Protein AF-A0A1K1RVR7-F1 (afdb_monomer_lite)

Sequence (94 aa):
MLAILAMIYLGNVMFTSFNQTSQTSIQDIDRSKFAGSTSCGDCHKDIYESHTKTAHYLDLRPAAKEFIKGNFSPGKNKFVYNQWMEVRLEKKKK

InterPro domains:
  IPR036280 Multiheme cytochrome superfamily [SSF48695] (33-60)

Radius of gyration: 26.71 Å; chains: 1; bounding box: 52×28×74 Å

Secondary structure (DSSP, 8-state):
-HHHHHHHHHHHHHHHHHT-----------GGG---GGGGTTT-HHHHHHHTTSHHHHTTSPP-TTTS-S--STTSSEEEEETTEEEE--PPP-

Foldseek 3Di:
DVVVVVVVVVVVVVVVVVPPPPPPPVPPPPCVPCPDLVVCCVPVVVCSVVVCPDPVNVVPDPDDPVPDPWDQPPPGAKDAPDPVDIDGDHDDDD

Organism: NCBI:txid1004

pLDDT: mean 84.34, std 12.01, range [51.16, 98.19]

Structure (mmCIF, N/CA/C/O backbone):
data_AF-A0A1K1RVR7-F1
#
_entry.id   AF-A0A1K1RVR7-F1
#
loop_
_atom_site.group_PDB
_atom_site.id
_atom_site.type_symbol
_atom_site.label_atom_id
_atom_site.label_alt_id
_atom_site.label_comp_id
_atom_site.label_asym_id
_atom_site.label_entity_id
_atom_site.label_seq_id
_atom_site.pdbx_PDB_ins_code
_atom_site.Cartn_x
_atom_site.Cartn_y
_atom_site.Cartn_z
_atom_site.occupancy
_atom_site.B_iso_or_equiv
_atom_site.auth_seq_id
_atom_site.auth_comp_id
_atom_site.auth_asym_id
_atom_site.auth_atom_id
_atom_site.pdbx_PDB_model_num
ATOM 1 N N . MET A 1 1 ? 27.254 14.171 56.293 1.00 66.94 1 MET A N 1
ATOM 2 C CA . MET A 1 1 ? 26.449 14.829 55.236 1.00 66.94 1 MET A CA 1
ATOM 3 C C . MET A 1 1 ? 27.264 15.064 53.964 1.00 66.94 1 MET A C 1
ATOM 5 O O . MET A 1 1 ? 26.911 14.495 52.944 1.00 66.94 1 MET A O 1
ATOM 9 N N . LEU A 1 2 ? 28.395 15.780 54.022 1.00 78.62 2 LEU A N 1
ATOM 10 C CA . LEU A 1 2 ? 29.248 16.049 52.847 1.00 78.62 2 LEU A CA 1
ATOM 11 C C . LEU A 1 2 ? 29.800 14.782 52.158 1.00 78.62 2 LEU A C 1
ATOM 13 O O . LEU A 1 2 ? 29.760 14.687 50.938 1.00 78.62 2 LEU A O 1
ATOM 17 N N . ALA A 1 3 ? 30.227 13.773 52.925 1.00 81.12 3 ALA A N 1
ATOM 18 C CA . ALA A 1 3 ? 30.731 12.511 52.367 1.00 81.12 3 ALA A CA 1
ATOM 19 C C . ALA A 1 3 ? 29.656 11.695 51.618 1.00 81.12 3 ALA A C 1
ATOM 21 O O . ALA A 1 3 ? 29.946 11.064 50.608 1.00 81.12 3 ALA A O 1
ATOM 22 N N . ILE A 1 4 ? 28.400 11.748 52.076 1.00 80.69 4 ILE A N 1
ATOM 23 C CA . ILE A 1 4 ? 27.273 11.054 51.429 1.00 80.69 4 ILE A CA 1
ATOM 24 C C . ILE A 1 4 ? 26.941 11.734 50.095 1.00 80.69 4 ILE A C 1
ATOM 26 O O . ILE A 1 4 ? 26.736 11.058 49.092 1.00 80.69 4 ILE A O 1
ATOM 30 N N . LEU A 1 5 ? 26.967 13.069 50.063 1.00 84.44 5 LEU A N 1
ATOM 31 C CA . LEU A 1 5 ? 26.759 13.841 48.835 1.00 84.44 5 LEU A CA 1
ATOM 32 C C . LEU A 1 5 ? 27.862 13.574 47.799 1.00 84.44 5 LEU A C 1
ATOM 34 O O . LEU A 1 5 ? 27.560 13.428 46.617 1.00 84.44 5 LEU A O 1
ATOM 38 N N . ALA A 1 6 ? 29.117 13.430 48.238 1.00 86.81 6 ALA A N 1
ATOM 39 C CA . ALA A 1 6 ? 30.235 13.092 47.357 1.00 86.81 6 ALA A CA 1
ATOM 40 C C . ALA A 1 6 ? 30.089 11.695 46.729 1.00 86.81 6 ALA A C 1
ATOM 42 O O . ALA A 1 6 ? 30.321 11.534 45.533 1.00 86.81 6 ALA A O 1
ATOM 43 N N . MET A 1 7 ? 29.643 10.699 47.503 1.00 84.62 7 MET A N 1
ATOM 44 C CA . MET A 1 7 ? 29.416 9.337 47.002 1.00 84.62 7 MET A CA 1
ATOM 45 C C . MET A 1 7 ? 28.263 9.275 45.992 1.00 84.62 7 MET A C 1
ATOM 47 O O . MET A 1 7 ? 28.378 8.595 44.975 1.00 84.62 7 MET A O 1
ATOM 51 N N . ILE A 1 8 ? 27.181 10.026 46.226 1.00 86.25 8 ILE A N 1
ATOM 52 C CA . ILE A 1 8 ? 26.067 10.142 45.271 1.00 86.25 8 ILE A CA 1
ATOM 53 C C . ILE A 1 8 ? 26.544 10.810 43.977 1.00 86.25 8 ILE A C 1
ATOM 55 O O . ILE A 1 8 ? 26.225 10.338 42.887 1.00 86.25 8 ILE A O 1
ATOM 59 N N . TYR A 1 9 ? 27.331 11.882 44.076 1.00 86.50 9 TYR A N 1
ATOM 60 C CA . TYR A 1 9 ? 27.867 12.573 42.905 1.00 86.50 9 TYR A CA 1
ATOM 61 C C . TYR A 1 9 ? 28.785 11.660 42.076 1.00 86.50 9 TYR A C 1
ATOM 63 O O . TYR A 1 9 ? 28.587 11.517 40.871 1.00 86.50 9 TYR A O 1
ATOM 71 N N . LEU A 1 10 ? 29.724 10.965 42.727 1.00 82.62 10 LEU A N 1
ATOM 72 C CA . LEU A 1 10 ? 30.637 10.017 42.076 1.00 82.62 10 LEU A CA 1
ATOM 73 C C . LEU A 1 10 ? 29.897 8.836 41.431 1.00 82.62 10 LEU A C 1
ATOM 75 O O . LEU A 1 10 ? 30.237 8.435 40.318 1.00 82.62 10 LEU A O 1
ATOM 79 N N . GLY A 1 11 ? 28.858 8.313 42.089 1.00 81.12 11 GLY A N 1
ATOM 80 C CA . GLY A 1 11 ? 28.019 7.246 41.542 1.00 81.12 11 GLY A CA 1
ATOM 81 C C . GLY A 1 11 ? 27.283 7.660 40.264 1.00 81.12 11 GLY A C 1
ATOM 82 O O . GLY A 1 11 ? 27.266 6.904 39.295 1.00 81.12 11 GLY A O 1
ATOM 83 N N . ASN A 1 12 ? 26.738 8.881 40.222 1.00 79.25 12 ASN A N 1
ATOM 84 C CA . ASN A 1 12 ? 26.070 9.411 39.029 1.00 79.25 12 ASN A CA 1
ATOM 85 C C . ASN A 1 12 ? 27.048 9.610 37.860 1.00 79.25 12 ASN A C 1
ATOM 87 O O . ASN A 1 12 ? 26.720 9.254 36.733 1.00 79.25 12 ASN A O 1
ATOM 91 N N . VAL A 1 13 ? 28.261 10.112 38.126 1.00 81.19 13 VAL A N 1
ATOM 92 C CA . VAL A 1 13 ? 29.311 10.290 37.102 1.00 81.19 13 VAL A CA 1
ATOM 93 C C . VAL A 1 13 ? 29.774 8.948 36.520 1.00 81.19 13 VAL A C 1
ATOM 95 O O . VAL A 1 13 ? 29.981 8.827 35.312 1.00 81.19 13 VAL A O 1
ATOM 98 N N . MET A 1 14 ? 29.901 7.912 37.354 1.00 75.69 14 MET A N 1
ATOM 99 C CA . MET A 1 14 ? 30.202 6.556 36.879 1.00 75.69 14 MET A CA 1
ATOM 100 C C . MET A 1 14 ? 29.055 5.976 36.034 1.00 75.69 14 MET A C 1
ATOM 102 O O . MET A 1 14 ? 29.305 5.378 34.988 1.00 75.69 14 MET A O 1
ATOM 106 N N . PHE A 1 15 ? 27.798 6.190 36.440 1.00 68.81 15 PHE A N 1
ATOM 107 C CA . PHE A 1 15 ? 26.627 5.666 35.728 1.00 68.81 15 PHE A CA 1
ATOM 108 C C . PHE A 1 15 ? 26.407 6.315 34.351 1.00 68.81 15 PHE A C 1
ATOM 110 O O . PHE A 1 15 ? 25.984 5.638 33.410 1.00 68.81 15 PHE A O 1
ATOM 117 N N . THR A 1 16 ? 26.727 7.604 34.197 1.00 68.31 16 THR A N 1
ATOM 118 C CA . THR A 1 16 ? 26.661 8.293 32.896 1.00 68.31 16 THR A CA 1
ATOM 119 C C . THR A 1 16 ? 27.808 7.905 31.964 1.00 68.31 16 THR A C 1
ATOM 121 O O . THR A 1 16 ? 27.615 7.890 30.752 1.00 68.31 16 THR A O 1
ATOM 124 N N . SER A 1 17 ? 28.973 7.536 32.507 1.00 65.94 17 SER A N 1
ATOM 125 C CA . SER A 1 17 ? 30.149 7.158 31.708 1.00 65.94 17 SER A CA 1
ATOM 126 C C . SER A 1 17 ? 30.079 5.716 31.183 1.00 65.94 17 SER A C 1
ATOM 128 O O . SER A 1 17 ? 30.65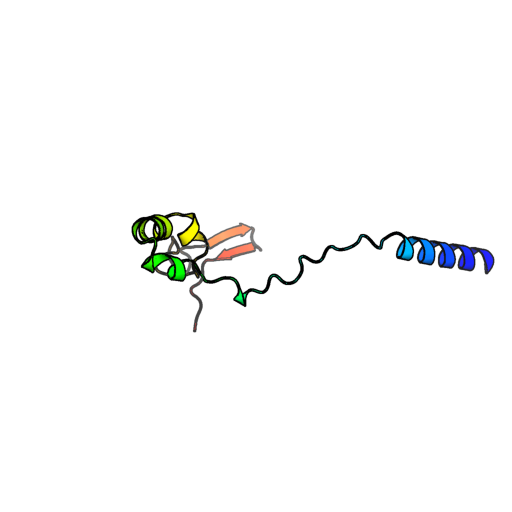3 5.412 30.141 1.00 65.94 17 SER A O 1
ATOM 130 N N . PHE A 1 18 ? 29.358 4.822 31.873 1.00 63.00 18 PHE A N 1
ATOM 131 C CA . PHE A 1 18 ? 29.232 3.409 31.484 1.00 63.00 18 PHE A CA 1
ATOM 132 C C . PHE A 1 18 ? 28.101 3.139 30.470 1.00 63.00 18 PHE A C 1
ATOM 134 O O . PHE A 1 18 ? 28.109 2.113 29.798 1.00 63.00 18 PHE A O 1
ATOM 141 N N . ASN A 1 19 ? 27.149 4.068 30.307 1.00 58.44 19 ASN A N 1
ATOM 142 C CA . ASN A 1 19 ? 26.033 3.950 29.353 1.00 58.44 19 ASN A CA 1
ATOM 143 C C . ASN A 1 19 ? 26.315 4.582 27.983 1.00 58.44 19 ASN A C 1
ATOM 145 O O . ASN A 1 19 ? 25.388 4.876 27.225 1.00 58.44 19 ASN A O 1
ATOM 149 N N . GLN A 1 20 ? 27.584 4.743 27.609 1.00 60.38 20 GLN A N 1
ATOM 150 C CA . GLN A 1 20 ? 27.939 5.043 26.226 1.00 60.38 20 GLN A CA 1
ATOM 151 C C . GLN A 1 20 ? 27.932 3.749 25.401 1.00 60.38 20 GLN A C 1
ATOM 153 O O . GLN A 1 20 ? 28.927 3.355 24.797 1.00 60.38 20 GLN A O 1
ATOM 158 N N . THR A 1 21 ? 26.778 3.072 25.369 1.00 58.47 21 THR A N 1
ATOM 159 C CA . THR A 1 21 ? 26.455 2.168 24.266 1.00 58.47 21 THR A CA 1
ATOM 160 C C . THR A 1 21 ? 26.637 2.984 23.006 1.00 58.47 21 THR A C 1
ATOM 162 O O . THR A 1 21 ? 25.961 3.995 22.815 1.00 58.47 21 THR A O 1
ATOM 165 N N . SER A 1 22 ? 27.594 2.582 22.179 1.00 58.91 22 SER A N 1
ATOM 166 C CA . SER A 1 22 ? 27.759 3.117 20.843 1.00 58.91 22 SER A CA 1
ATOM 167 C C . SER A 1 22 ? 26.433 2.889 20.126 1.00 58.91 22 SER A C 1
ATOM 169 O O . SER A 1 22 ? 26.171 1.796 19.629 1.00 58.91 22 SER A O 1
ATOM 171 N N . GLN A 1 23 ? 25.563 3.901 20.123 1.00 60.00 23 GLN A N 1
ATOM 172 C CA . GLN A 1 23 ? 24.514 3.995 19.132 1.00 60.00 23 GLN A CA 1
ATOM 173 C C . GLN A 1 23 ? 25.272 4.014 17.817 1.00 60.00 23 GLN A C 1
ATOM 175 O O . GLN A 1 23 ? 25.812 5.035 17.398 1.00 60.00 23 GLN A O 1
ATOM 180 N N . THR A 1 24 ? 25.368 2.848 17.191 1.00 51.16 24 THR A N 1
ATOM 181 C CA . THR A 1 24 ? 25.503 2.761 15.752 1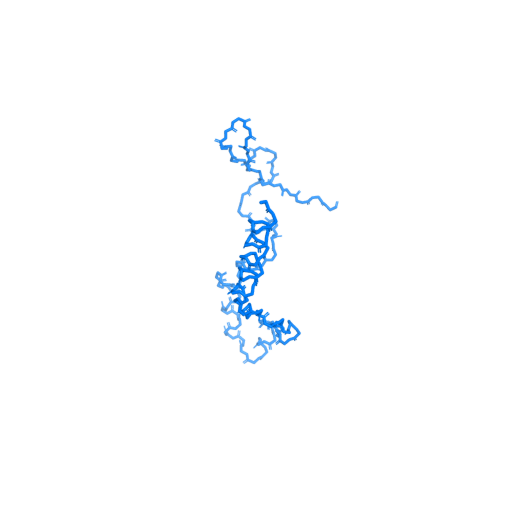.00 51.16 24 THR A CA 1
ATOM 182 C C . THR A 1 24 ? 24.225 3.406 15.249 1.00 51.16 24 THR A C 1
ATOM 184 O O . THR A 1 24 ? 23.201 2.752 15.065 1.00 51.16 24 THR A O 1
ATOM 187 N N . SER A 1 25 ? 24.240 4.740 15.148 1.00 55.72 25 SER A N 1
ATOM 188 C CA . SER A 1 25 ? 23.285 5.427 14.311 1.00 55.72 25 SER A CA 1
ATOM 189 C C . SER A 1 25 ? 23.390 4.701 12.983 1.00 55.72 25 SER A C 1
ATOM 191 O O . SER A 1 25 ? 24.487 4.513 12.446 1.00 55.72 25 SER A O 1
ATOM 193 N N . ILE A 1 26 ? 22.265 4.170 12.510 1.00 60.88 26 ILE A N 1
ATOM 194 C CA . ILE A 1 26 ? 22.156 3.799 11.110 1.00 60.88 26 ILE A CA 1
ATOM 195 C C . ILE A 1 26 ? 22.553 5.085 10.395 1.00 60.88 26 ILE A C 1
ATOM 197 O O . ILE A 1 26 ? 21.806 6.060 10.460 1.00 60.88 26 ILE A O 1
ATOM 201 N N . GLN A 1 27 ? 23.785 5.129 9.875 1.00 60.66 27 GLN A N 1
ATOM 202 C CA . GLN A 1 27 ? 24.283 6.279 9.138 1.00 60.66 27 GLN A CA 1
ATOM 203 C C . GLN A 1 27 ? 23.201 6.620 8.132 1.00 60.66 27 GLN A C 1
ATOM 205 O O . GLN A 1 27 ? 22.711 5.700 7.472 1.00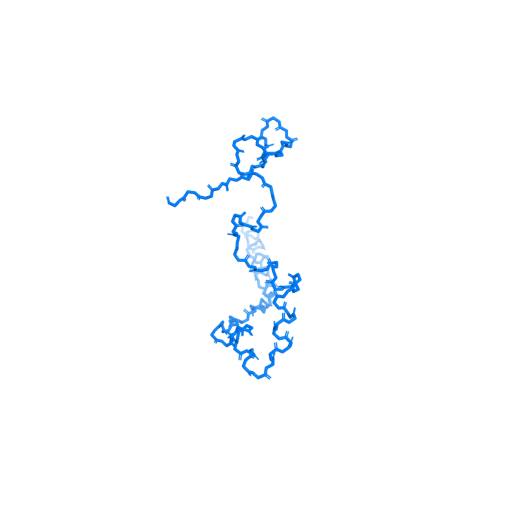 60.66 27 GLN A O 1
ATOM 210 N N . ASP A 1 28 ? 22.800 7.893 8.092 1.00 63.06 28 ASP A N 1
ATOM 211 C CA . ASP A 1 28 ? 21.785 8.405 7.181 1.00 63.06 28 ASP A CA 1
ATOM 212 C C . ASP A 1 28 ? 22.002 7.777 5.807 1.00 63.06 28 ASP A C 1
ATOM 214 O O . ASP A 1 28 ? 22.935 8.128 5.080 1.00 63.06 28 ASP A O 1
ATOM 218 N N . ILE A 1 29 ? 21.190 6.765 5.488 1.00 69.19 29 ILE A N 1
ATOM 219 C CA . ILE A 1 29 ? 21.274 6.095 4.202 1.00 69.19 29 ILE A CA 1
ATOM 220 C C . ILE A 1 29 ? 20.886 7.184 3.226 1.00 69.19 29 ILE A C 1
ATOM 222 O O . ILE A 1 29 ? 19.744 7.647 3.249 1.00 69.19 29 ILE A O 1
ATOM 226 N N . ASP A 1 30 ? 21.857 7.636 2.437 1.00 78.81 30 ASP A N 1
ATOM 227 C CA . ASP A 1 30 ? 21.657 8.670 1.440 1.00 78.81 30 ASP A CA 1
ATOM 228 C C . ASP A 1 30 ? 20.524 8.234 0.508 1.00 78.81 30 ASP A C 1
ATOM 230 O O . ASP A 1 30 ? 20.701 7.416 -0.399 1.00 78.81 30 ASP A O 1
ATOM 234 N N . ARG A 1 31 ? 19.325 8.763 0.775 1.00 77.12 31 ARG A N 1
ATOM 235 C CA . ARG A 1 31 ? 18.097 8.396 0.068 1.00 77.12 31 ARG A CA 1
ATOM 236 C C . ARG A 1 31 ? 18.189 8.750 -1.413 1.00 77.12 31 ARG A C 1
ATOM 238 O O . ARG A 1 31 ? 17.435 8.182 -2.194 1.00 77.12 31 ARG A O 1
ATOM 245 N N . SER A 1 32 ? 19.121 9.626 -1.807 1.00 83.88 32 SER A N 1
ATOM 246 C CA . SER A 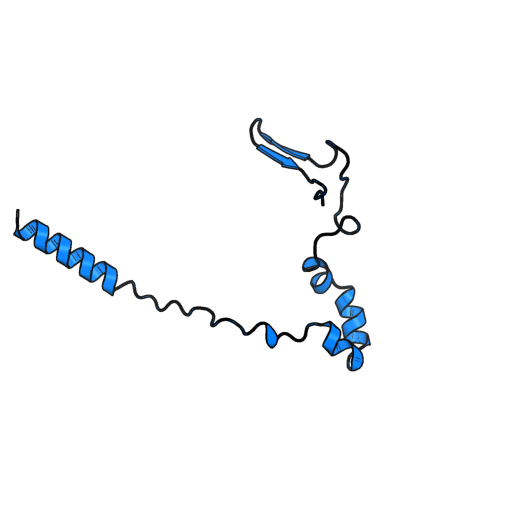1 32 ? 19.366 9.953 -3.213 1.00 83.88 32 SER A CA 1
ATOM 247 C C . SER A 1 32 ? 19.913 8.769 -4.015 1.00 83.88 32 SER A C 1
ATOM 249 O O . SER A 1 32 ? 19.725 8.715 -5.227 1.00 83.88 32 SER A O 1
ATOM 251 N N . LYS A 1 33 ? 20.518 7.774 -3.351 1.00 88.50 33 LYS A N 1
ATOM 252 C CA . LYS A 1 33 ? 21.009 6.546 -3.997 1.00 88.50 33 LYS A CA 1
ATOM 253 C C . LYS A 1 33 ? 19.902 5.541 -4.304 1.00 88.50 33 LYS A C 1
ATOM 255 O O . LYS A 1 33 ? 20.141 4.574 -5.026 1.00 88.50 33 LYS A O 1
ATOM 260 N N . PHE A 1 34 ? 18.700 5.730 -3.763 1.00 89.44 34 PHE A N 1
ATOM 261 C CA . PHE A 1 34 ? 17.563 4.885 -4.100 1.00 89.44 34 PHE A CA 1
ATOM 262 C C . PHE A 1 34 ? 16.983 5.312 -5.453 1.00 89.44 34 PHE A C 1
ATOM 264 O O . PHE A 1 34 ? 16.245 6.287 -5.548 1.00 89.44 34 PHE A O 1
ATOM 271 N N . ALA A 1 35 ? 17.299 4.553 -6.502 1.00 90.38 35 ALA A N 1
ATOM 272 C CA . ALA A 1 35 ? 16.868 4.853 -7.870 1.00 90.38 35 ALA A CA 1
ATOM 273 C C . ALA A 1 35 ? 15.357 4.633 -8.124 1.00 90.38 35 ALA A C 1
ATOM 275 O O . ALA A 1 35 ? 14.810 5.134 -9.105 1.00 90.38 35 ALA A O 1
ATOM 276 N N . GLY A 1 36 ? 14.665 3.918 -7.227 1.00 90.38 36 GLY A N 1
ATOM 277 C CA . GLY A 1 36 ? 13.259 3.540 -7.386 1.00 90.38 36 GLY A CA 1
ATOM 278 C C . GLY A 1 36 ? 13.059 2.375 -8.360 1.00 90.38 36 GLY A C 1
ATOM 279 O O . GLY A 1 36 ? 13.815 2.190 -9.303 1.00 90.38 36 GLY A O 1
ATOM 280 N N . SER A 1 37 ? 12.018 1.562 -8.158 1.00 92.25 37 SER A N 1
ATOM 281 C CA . SER A 1 37 ? 11.806 0.363 -8.988 1.00 92.25 37 SER A CA 1
ATOM 282 C C . SER A 1 37 ? 11.548 0.674 -10.467 1.00 92.25 37 SER A C 1
ATOM 284 O O . SER A 1 37 ? 11.843 -0.156 -11.322 1.00 92.25 37 SER A O 1
ATOM 286 N N . THR A 1 38 ? 11.042 1.871 -10.783 1.00 93.94 38 THR A N 1
ATOM 287 C CA . THR A 1 38 ? 10.798 2.322 -12.161 1.00 93.94 38 THR A CA 1
ATOM 288 C C . THR A 1 38 ? 12.078 2.398 -12.991 1.00 93.94 38 THR A C 1
ATOM 290 O O . THR A 1 38 ? 12.029 2.058 -14.168 1.00 93.94 38 THR A O 1
ATOM 293 N N . SER A 1 39 ? 13.230 2.756 -12.404 1.00 95.75 39 SER A N 1
ATOM 294 C CA . SER A 1 39 ? 14.496 2.850 -13.151 1.00 95.75 39 SER A CA 1
ATOM 295 C C . SER A 1 39 ? 14.963 1.503 -13.710 1.00 95.75 39 SER A C 1
ATOM 297 O O . SER A 1 39 ? 15.785 1.457 -14.616 1.00 95.75 39 SER A O 1
ATOM 299 N N . CYS A 1 40 ? 14.463 0.396 -13.157 1.00 95.88 40 CYS A N 1
ATOM 300 C CA . CYS A 1 40 ? 14.805 -0.955 -13.590 1.00 95.88 40 CYS A CA 1
ATOM 301 C C . CYS A 1 40 ? 13.965 -1.423 -14.792 1.00 95.88 40 CYS A C 1
ATOM 303 O O . CYS A 1 40 ? 14.334 -2.400 -15.441 1.00 95.88 40 CYS A O 1
ATOM 305 N N . GLY A 1 41 ? 12.828 -0.772 -15.068 1.00 96.88 41 GLY A N 1
ATOM 306 C CA . GLY A 1 41 ? 11.820 -1.251 -16.021 1.00 96.88 41 GLY A CA 1
ATOM 307 C C . GLY A 1 41 ? 12.284 -1.275 -17.476 1.00 96.88 41 GLY A C 1
ATOM 308 O O . GLY A 1 41 ? 11.869 -2.161 -18.221 1.00 96.88 41 GLY A O 1
ATOM 309 N N . ASP A 1 42 ? 13.187 -0.368 -17.853 1.00 95.88 42 ASP A N 1
ATOM 310 C CA . ASP A 1 42 ? 13.680 -0.252 -19.230 1.00 95.88 42 ASP A CA 1
ATOM 311 C C . ASP A 1 42 ? 14.529 -1.464 -19.648 1.00 95.88 42 ASP A C 1
ATOM 313 O O . ASP A 1 42 ? 14.429 -1.935 -20.779 1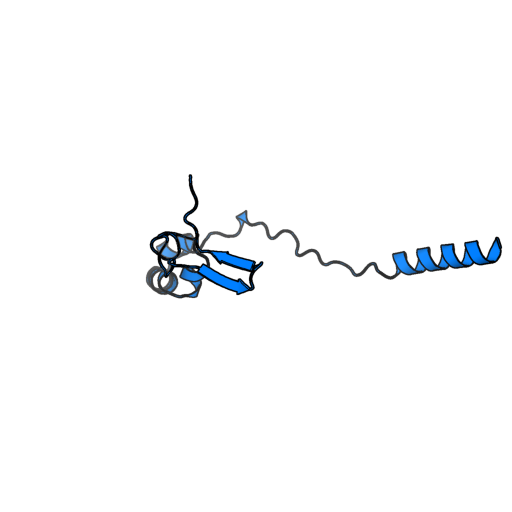.00 95.88 42 ASP A O 1
ATOM 317 N N . CYS A 1 43 ? 15.321 -2.016 -18.720 1.00 97.94 43 CYS A N 1
ATOM 318 C CA . CYS A 1 43 ? 16.155 -3.200 -18.961 1.00 97.94 43 CYS A CA 1
ATOM 319 C C . CYS A 1 43 ? 15.496 -4.508 -18.490 1.00 97.94 43 CYS A C 1
ATOM 321 O O . CYS A 1 43 ? 15.781 -5.573 -19.033 1.00 97.94 43 CYS A O 1
ATOM 323 N N . HIS A 1 44 ? 14.621 -4.453 -17.479 1.00 97.69 44 HIS A N 1
ATOM 324 C CA . HIS A 1 44 ? 14.023 -5.625 -16.830 1.00 97.69 44 HIS A CA 1
ATOM 325 C C . HIS A 1 44 ? 12.493 -5.587 -16.865 1.00 97.69 44 HIS A C 1
ATOM 327 O O . HIS A 1 44 ? 11.832 -5.693 -15.830 1.00 97.69 44 HIS A O 1
ATOM 333 N N . LYS A 1 45 ? 11.929 -5.455 -18.068 1.00 97.56 45 LYS A N 1
ATOM 334 C CA . LYS A 1 45 ? 10.489 -5.284 -18.300 1.00 97.56 45 LYS A CA 1
ATOM 335 C C . LYS A 1 45 ? 9.625 -6.330 -17.588 1.00 97.56 45 LYS A C 1
ATOM 337 O O . LYS A 1 45 ? 8.795 -5.960 -16.765 1.00 97.56 45 LYS A O 1
ATOM 342 N N . ASP A 1 46 ? 9.854 -7.619 -17.829 1.00 98.19 46 ASP A N 1
ATOM 343 C CA . ASP A 1 46 ? 8.997 -8.688 -17.287 1.00 98.19 46 ASP A CA 1
ATOM 344 C C . ASP A 1 46 ? 9.068 -8.780 -15.753 1.00 98.19 46 ASP A C 1
ATOM 346 O O . ASP A 1 46 ? 8.065 -9.004 -15.067 1.00 98.19 46 ASP A O 1
ATOM 350 N N . ILE A 1 47 ? 10.259 -8.559 -15.191 1.00 97.75 47 ILE A N 1
ATOM 351 C CA . ILE A 1 47 ? 10.477 -8.532 -13.739 1.00 97.75 47 ILE A CA 1
ATOM 352 C C . ILE A 1 47 ? 9.773 -7.317 -13.133 1.00 97.75 47 ILE A C 1
ATOM 354 O O . ILE A 1 47 ? 9.089 -7.440 -12.121 1.00 97.75 47 ILE A O 1
ATOM 358 N N . TYR A 1 48 ? 9.895 -6.146 -13.755 1.00 97.38 48 TYR A N 1
ATOM 359 C CA . TYR A 1 48 ? 9.222 -4.937 -13.297 1.00 97.38 48 TYR A CA 1
ATOM 360 C C . TYR A 1 48 ? 7.691 -5.076 -13.368 1.00 97.38 48 TYR A C 1
ATOM 362 O O . TYR A 1 48 ? 6.980 -4.792 -12.400 1.00 97.38 48 TYR A O 1
ATOM 370 N N . GLU A 1 49 ? 7.166 -5.578 -14.484 1.00 96.69 49 GLU A N 1
ATOM 371 C CA . GLU A 1 49 ? 5.729 -5.766 -14.694 1.00 96.69 49 GLU A CA 1
ATOM 372 C C . GLU A 1 49 ? 5.122 -6.821 -13.764 1.00 96.69 49 GLU A C 1
ATOM 374 O O . GLU A 1 49 ? 3.979 -6.673 -13.327 1.00 96.69 49 GLU A O 1
ATOM 379 N N . SER A 1 50 ? 5.864 -7.880 -13.435 1.00 97.62 50 SER A N 1
ATOM 380 C CA . SER A 1 50 ? 5.426 -8.854 -12.431 1.00 97.62 50 SER A CA 1
ATOM 381 C C . SER A 1 50 ? 5.524 -8.279 -11.017 1.00 97.62 50 SER A C 1
ATOM 383 O O . SER A 1 50 ? 4.553 -8.367 -10.264 1.00 97.62 50 SER A O 1
ATOM 385 N N . HIS A 1 51 ? 6.630 -7.612 -10.671 1.00 95.25 51 HIS A N 1
ATOM 386 C CA . HIS A 1 51 ? 6.845 -6.999 -9.358 1.00 95.25 51 HIS A CA 1
ATOM 387 C C . HIS A 1 51 ? 5.756 -5.980 -8.994 1.00 95.25 51 HIS A C 1
ATOM 389 O O . HIS A 1 51 ? 5.228 -6.029 -7.882 1.00 95.25 51 HIS A O 1
ATOM 395 N N . THR A 1 52 ? 5.359 -5.108 -9.927 1.00 94.25 52 THR A N 1
ATOM 396 C CA . THR A 1 52 ? 4.330 -4.071 -9.696 1.00 94.25 52 THR A CA 1
ATOM 397 C C . THR A 1 52 ? 2.938 -4.630 -9.376 1.00 94.25 52 THR A C 1
ATOM 399 O O . THR A 1 52 ? 2.084 -3.914 -8.851 1.00 94.25 52 THR A O 1
ATOM 402 N N . LYS A 1 53 ? 2.709 -5.922 -9.639 1.00 94.81 53 LYS A N 1
ATOM 403 C CA . LYS A 1 53 ? 1.471 -6.645 -9.314 1.00 94.81 53 LYS A CA 1
ATOM 404 C C . LYS A 1 53 ? 1.560 -7.428 -7.997 1.00 94.81 53 LYS A C 1
ATOM 406 O O . LYS A 1 53 ? 0.564 -8.003 -7.568 1.00 94.81 53 LYS A O 1
ATOM 411 N N . THR A 1 54 ? 2.729 -7.473 -7.355 1.00 95.12 54 THR A N 1
ATOM 412 C CA . THR A 1 54 ? 2.927 -8.189 -6.085 1.00 95.12 54 THR A CA 1
ATOM 413 C C . THR A 1 54 ? 2.461 -7.371 -4.882 1.00 95.12 54 THR A C 1
ATOM 415 O O . THR A 1 54 ? 2.462 -6.141 -4.914 1.00 95.12 54 THR A O 1
ATOM 418 N N . ALA A 1 55 ? 2.144 -8.055 -3.777 1.00 93.56 55 ALA A N 1
ATOM 419 C CA . ALA A 1 55 ? 1.858 -7.409 -2.494 1.00 93.56 55 ALA A CA 1
ATOM 420 C C . ALA A 1 55 ? 3.004 -6.483 -2.045 1.00 93.56 55 ALA A C 1
ATOM 422 O O . ALA A 1 55 ? 2.746 -5.353 -1.651 1.00 93.56 55 ALA A O 1
ATOM 423 N N . HIS A 1 56 ? 4.265 -6.893 -2.243 1.00 92.56 56 HIS A N 1
ATOM 424 C CA . HIS A 1 56 ? 5.444 -6.087 -1.895 1.00 92.56 56 HIS A CA 1
ATOM 425 C C . HIS A 1 56 ? 5.424 -4.682 -2.506 1.00 92.56 56 HIS A C 1
ATOM 427 O O . HIS A 1 56 ? 5.772 -3.713 -1.837 1.00 92.56 56 HIS A O 1
ATOM 433 N N . TYR A 1 57 ? 5.024 -4.564 -3.774 1.00 92.31 57 TYR A N 1
ATOM 434 C CA . TYR A 1 57 ? 4.910 -3.259 -4.414 1.00 92.31 57 TYR A CA 1
ATOM 435 C C . TYR A 1 57 ? 3.673 -2.500 -3.926 1.00 92.31 57 TYR A C 1
ATOM 437 O O . TYR 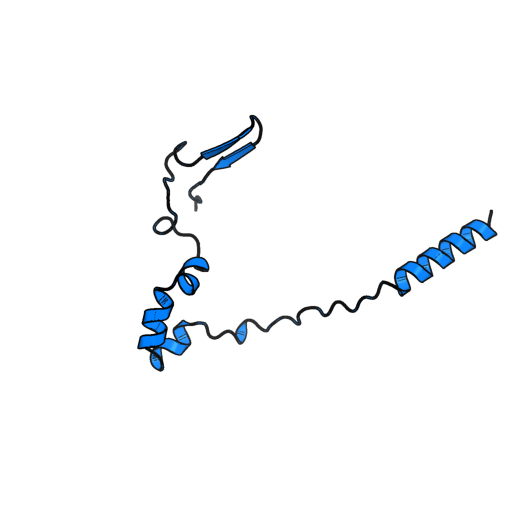A 1 57 ? 3.730 -1.290 -3.727 1.00 92.31 57 TYR A O 1
ATOM 445 N N . LEU A 1 58 ? 2.549 -3.198 -3.743 1.00 91.38 58 LEU A N 1
ATOM 446 C CA . LEU A 1 58 ? 1.259 -2.588 -3.426 1.00 91.38 58 LEU A CA 1
ATOM 447 C C . LEU A 1 58 ? 1.153 -2.086 -1.976 1.00 91.38 58 LEU A C 1
ATOM 449 O O . LEU A 1 58 ? 0.535 -1.045 -1.763 1.00 91.38 58 LEU A O 1
ATOM 453 N N . ASP A 1 59 ? 1.781 -2.764 -1.015 1.00 89.75 59 ASP A N 1
ATOM 454 C CA . ASP A 1 59 ? 1.681 -2.462 0.422 1.00 89.75 59 ASP A CA 1
ATOM 455 C C . ASP A 1 59 ? 2.373 -1.148 0.816 1.00 89.75 59 ASP A C 1
ATOM 457 O O . ASP A 1 59 ? 2.009 -0.520 1.809 1.00 89.75 59 ASP A O 1
ATOM 461 N N . LEU A 1 60 ? 3.348 -0.699 0.021 1.00 86.00 60 LEU A N 1
ATOM 462 C CA . LEU A 1 60 ? 4.103 0.536 0.260 1.00 86.00 60 LEU A CA 1
ATOM 463 C C . LEU A 1 60 ? 3.564 1.740 -0.527 1.00 86.00 60 LEU A C 1
ATOM 465 O O . LEU A 1 60 ? 4.142 2.829 -0.479 1.00 86.00 60 LEU A O 1
ATOM 469 N N . ARG A 1 61 ? 2.466 1.575 -1.273 1.00 85.44 61 ARG A N 1
ATOM 470 C CA . ARG A 1 61 ? 1.883 2.674 -2.052 1.00 85.44 61 ARG A CA 1
ATOM 471 C C . ARG A 1 61 ? 1.179 3.674 -1.134 1.00 85.44 61 ARG A C 1
ATOM 473 O O . ARG A 1 61 ? 0.563 3.277 -0.144 1.00 85.44 61 ARG A O 1
ATOM 480 N N . PRO A 1 62 ? 1.184 4.973 -1.483 1.00 86.75 62 PRO A N 1
ATOM 481 C CA . PRO A 1 62 ? 0.367 5.951 -0.785 1.00 86.75 62 PRO A CA 1
ATOM 482 C C . PRO A 1 62 ? -1.104 5.527 -0.732 1.00 86.75 62 PRO A C 1
ATOM 484 O O . PRO A 1 62 ? -1.678 5.073 -1.724 1.00 86.75 62 PRO A O 1
ATOM 487 N N . ALA A 1 63 ? -1.714 5.724 0.432 1.00 86.56 63 ALA A N 1
ATOM 488 C CA . ALA A 1 63 ? -3.127 5.476 0.670 1.00 86.56 63 ALA A CA 1
ATOM 489 C C . ALA A 1 63 ? -4.009 6.243 -0.336 1.00 86.56 63 ALA A C 1
ATOM 491 O O . ALA A 1 63 ? -3.983 7.475 -0.382 1.00 86.56 63 ALA A O 1
ATOM 492 N N . ALA A 1 64 ? -4.824 5.518 -1.106 1.00 86.00 64 ALA A N 1
ATOM 493 C CA . ALA A 1 64 ? -5.787 6.089 -2.047 1.00 86.00 64 ALA A CA 1
ATOM 494 C C . ALA A 1 64 ? -7.168 5.442 -1.879 1.00 86.00 64 ALA A C 1
ATOM 496 O O . ALA A 1 64 ? -7.278 4.271 -1.506 1.00 86.00 64 ALA A O 1
ATOM 497 N N . LYS A 1 65 ? -8.234 6.204 -2.156 1.00 86.12 65 LYS A N 1
ATOM 498 C CA . LYS A 1 65 ? -9.630 5.771 -1.948 1.00 86.12 65 LYS A CA 1
ATOM 499 C C . LYS A 1 65 ? -9.945 4.490 -2.723 1.00 86.12 65 LYS A C 1
ATOM 501 O O . LYS A 1 65 ? -10.730 3.675 -2.259 1.00 86.12 65 LYS A O 1
ATOM 506 N N . GLU A 1 66 ? -9.352 4.346 -3.897 1.00 86.81 66 GLU A N 1
ATOM 507 C CA . GLU A 1 66 ? -9.574 3.262 -4.847 1.00 86.81 66 GLU A CA 1
ATOM 508 C C . GLU A 1 66 ? -8.995 1.931 -4.346 1.00 86.81 66 GLU A C 1
ATOM 510 O O . GLU A 1 66 ? -9.467 0.871 -4.746 1.00 86.81 66 GLU A O 1
ATOM 515 N N . PHE A 1 67 ? -7.987 1.984 -3.467 1.00 87.75 67 PHE A N 1
ATOM 516 C CA . PHE A 1 67 ? -7.252 0.805 -2.995 1.00 87.75 67 PHE A CA 1
ATOM 517 C C . PHE A 1 67 ? -7.537 0.461 -1.529 1.00 87.75 67 PHE A C 1
ATOM 519 O O . PHE A 1 67 ? -7.315 -0.675 -1.111 1.00 87.75 67 PHE A O 1
ATOM 526 N N . ILE A 1 68 ? -8.057 1.408 -0.740 1.00 88.62 68 ILE A N 1
ATOM 527 C CA . ILE A 1 68 ? -8.475 1.129 0.634 1.00 88.62 68 ILE A CA 1
ATOM 528 C C . ILE A 1 68 ? -9.809 0.388 0.608 1.00 88.62 68 ILE A C 1
ATOM 530 O O . ILE A 1 68 ? -10.841 0.930 0.213 1.00 88.62 68 ILE A O 1
ATOM 534 N N . LYS A 1 69 ? -9.793 -0.853 1.092 1.00 85.00 69 LYS A N 1
ATOM 535 C CA . LYS A 1 69 ? -11.010 -1.638 1.294 1.00 85.00 69 LYS A CA 1
ATOM 536 C C . LYS A 1 69 ? -11.899 -0.954 2.337 1.00 85.00 69 LYS A C 1
ATOM 538 O O . LYS A 1 69 ? -11.445 -0.629 3.432 1.00 85.00 69 LYS A O 1
ATOM 543 N N . GLY A 1 70 ? -13.174 -0.768 2.005 1.00 83.88 70 GLY A N 1
ATOM 544 C CA . GLY A 1 70 ? -14.187 -0.252 2.922 1.00 83.88 70 GLY A CA 1
ATOM 545 C C . GLY A 1 70 ? -15.047 0.858 2.320 1.00 83.88 70 GLY A C 1
ATOM 546 O O . GLY A 1 70 ? -15.058 1.084 1.113 1.00 83.88 70 GLY A O 1
ATOM 547 N N . ASN A 1 71 ? -15.800 1.542 3.178 1.00 84.31 71 ASN A N 1
ATOM 548 C CA . ASN A 1 71 ? -16.697 2.622 2.813 1.00 84.31 71 ASN A CA 1
ATOM 549 C C . ASN A 1 71 ? -16.434 3.892 3.648 1.00 84.31 71 ASN A C 1
ATOM 551 O O . ASN A 1 71 ? -16.464 3.871 4.875 1.00 84.31 71 ASN A O 1
ATOM 555 N N . PHE A 1 72 ? -16.231 5.019 2.965 1.00 87.94 72 PHE A N 1
ATOM 556 C CA . PHE A 1 72 ? -16.020 6.333 3.583 1.00 87.94 72 PHE A CA 1
ATOM 557 C C . PHE A 1 72 ? -17.326 7.071 3.942 1.00 87.94 72 PHE A C 1
ATOM 559 O O . PHE A 1 72 ? -17.282 8.219 4.382 1.00 87.94 72 PHE A O 1
ATOM 566 N N . SER A 1 73 ? -18.493 6.456 3.729 1.00 87.25 73 SER A N 1
ATOM 567 C CA . SER A 1 73 ? -19.781 6.978 4.185 1.00 87.25 73 SER A CA 1
ATOM 568 C C . SER A 1 73 ? -19.826 7.042 5.718 1.00 87.25 73 SER A C 1
ATOM 570 O O . SER A 1 73 ? -19.350 6.112 6.381 1.00 87.25 73 SER A O 1
ATOM 572 N N . PRO A 1 74 ? -20.444 8.089 6.297 1.00 84.00 74 PRO A N 1
ATOM 573 C CA . PRO A 1 74 ? -20.541 8.244 7.744 1.00 84.00 74 PRO A CA 1
ATOM 574 C C . PRO A 1 74 ? -21.072 6.981 8.436 1.00 84.00 74 PRO A C 1
ATOM 576 O O . PRO A 1 74 ? -22.091 6.417 8.040 1.00 84.00 74 PRO A O 1
ATOM 579 N N . GLY A 1 75 ? -20.352 6.522 9.461 1.00 83.38 75 GLY A N 1
ATOM 580 C CA . GLY A 1 75 ? -20.749 5.390 10.302 1.00 83.38 75 GLY A CA 1
ATOM 581 C C . GLY A 1 75 ? -20.573 3.990 9.698 1.00 83.38 75 GLY A C 1
ATOM 582 O O . GLY A 1 75 ? -20.836 3.021 10.405 1.00 83.38 75 GLY A O 1
ATOM 583 N N . LYS A 1 76 ? -20.123 3.847 8.441 1.00 86.81 76 LYS A N 1
ATOM 584 C CA . LYS A 1 76 ? -19.965 2.529 7.789 1.00 86.81 76 LYS A CA 1
ATOM 585 C C . LYS A 1 76 ? -18.629 1.835 8.070 1.00 86.81 76 LYS A C 1
ATOM 587 O O . LYS A 1 76 ? -18.576 0.616 7.990 1.00 86.81 76 LYS A O 1
ATOM 592 N N . ASN A 1 77 ? -17.596 2.585 8.445 1.00 90.00 77 ASN A N 1
ATOM 593 C CA . ASN A 1 77 ? -16.281 2.063 8.816 1.00 90.00 77 ASN A CA 1
ATOM 594 C C . ASN A 1 77 ? -15.854 2.617 10.178 1.00 90.00 77 ASN A C 1
ATOM 596 O O . ASN A 1 77 ? -14.999 3.502 10.267 1.00 90.00 77 ASN A O 1
ATOM 600 N N . LYS A 1 78 ? -16.484 2.109 11.238 1.00 90.62 78 LYS A N 1
ATOM 601 C CA . LYS A 1 78 ? -16.075 2.376 12.616 1.00 90.62 78 LYS A CA 1
ATOM 602 C C . LYS A 1 78 ? -15.883 1.065 13.362 1.00 90.62 78 LYS A C 1
ATOM 604 O O . LYS A 1 78 ? -16.685 0.146 13.211 1.00 90.62 78 LYS A O 1
ATOM 609 N N . PHE A 1 79 ? -14.853 1.010 14.186 1.00 91.50 79 PHE A N 1
ATOM 610 C CA . PHE A 1 79 ? -14.647 -0.048 15.158 1.00 91.50 79 PHE A CA 1
ATOM 611 C C . PHE A 1 79 ? -14.600 0.588 16.543 1.00 91.50 79 PHE A C 1
ATOM 613 O O . PHE A 1 79 ? -13.757 1.444 16.803 1.00 91.50 79 PHE A O 1
ATOM 620 N N . VAL A 1 80 ? -15.532 0.210 17.414 1.00 95.12 80 VAL A N 1
ATOM 621 C CA . VAL A 1 80 ? -15.653 0.765 18.767 1.00 95.12 80 VAL A CA 1
ATOM 622 C C . VAL A 1 80 ? -15.014 -0.222 19.736 1.00 95.12 80 VAL A C 1
ATOM 624 O O . VAL A 1 80 ? -15.486 -1.348 19.854 1.00 95.12 80 VAL A O 1
ATOM 627 N N . TYR A 1 81 ? -13.950 0.193 20.422 1.00 96.38 81 TYR A N 1
ATOM 628 C CA . TYR A 1 81 ? -13.300 -0.621 21.452 1.00 96.38 81 TYR A CA 1
ATOM 629 C C . TYR A 1 81 ? -14.084 -0.575 22.764 1.00 96.38 81 TYR A C 1
ATOM 631 O O . TYR A 1 81 ? -14.268 -1.594 23.422 1.00 96.38 81 TYR A O 1
ATOM 639 N N . ASN A 1 82 ? -14.528 0.621 23.158 1.00 96.25 82 ASN A N 1
ATOM 640 C CA . ASN A 1 82 ? -15.342 0.871 24.346 1.00 96.25 82 ASN A CA 1
ATOM 641 C C . ASN A 1 82 ? -16.019 2.249 24.237 1.00 96.25 82 ASN A C 1
ATOM 643 O O . ASN A 1 82 ? -15.892 2.936 23.226 1.00 96.25 82 ASN A O 1
ATOM 647 N N . GLN A 1 83 ? -16.711 2.674 25.296 1.00 95.56 83 GLN A N 1
ATOM 648 C CA . GLN A 1 83 ? -17.442 3.947 25.333 1.00 95.56 83 GLN A CA 1
ATOM 649 C C . GLN A 1 83 ? -16.571 5.211 25.154 1.00 95.56 83 GLN A C 1
ATOM 651 O O . GLN A 1 83 ? -17.110 6.287 24.919 1.00 95.56 83 GLN A O 1
ATOM 656 N N . TRP A 1 84 ? -15.244 5.096 25.251 1.00 96.19 84 TRP A N 1
ATOM 657 C CA . TRP A 1 84 ? -14.291 6.206 25.156 1.00 96.19 84 TRP A CA 1
ATOM 658 C C . TRP A 1 84 ? -13.383 6.133 23.927 1.00 96.19 84 TRP A C 1
ATOM 660 O O . TRP A 1 84 ? -12.631 7.071 23.671 1.00 96.19 84 TRP A O 1
ATOM 670 N N . MET A 1 85 ? -13.401 5.022 23.187 1.00 97.12 85 MET A N 1
ATOM 671 C CA . MET A 1 85 ? -12.423 4.765 22.138 1.00 97.12 85 MET A CA 1
ATOM 672 C C . MET A 1 85 ? -13.054 4.084 20.930 1.00 97.12 85 MET A C 1
ATOM 674 O O . MET A 1 85 ? -13.575 2.970 21.011 1.00 97.12 85 MET A O 1
ATOM 678 N N . GLU A 1 86 ? -12.912 4.733 19.779 1.00 95.19 86 GLU A N 1
ATOM 679 C CA . GLU A 1 86 ? -13.238 4.160 18.483 1.00 95.19 86 GLU A CA 1
ATOM 680 C C . GLU A 1 86 ? -12.200 4.533 17.427 1.00 95.19 86 GLU A C 1
ATOM 682 O O . GLU A 1 86 ? -11.555 5.579 17.494 1.00 95.19 86 GLU A O 1
ATOM 687 N N . VAL A 1 87 ? -12.067 3.663 16.434 1.00 93.62 87 VAL A N 1
ATOM 688 C CA . VAL A 1 87 ? -11.270 3.875 15.231 1.00 93.62 87 VAL A CA 1
ATOM 689 C C . VAL A 1 87 ? -12.234 4.058 14.070 1.00 93.62 87 VAL A C 1
ATOM 691 O O . VAL A 1 87 ? -13.095 3.211 13.830 1.00 93.62 87 VAL A O 1
ATOM 694 N N . ARG A 1 88 ? -12.092 5.167 13.342 1.00 91.44 88 ARG A N 1
ATOM 695 C CA . ARG A 1 88 ? -12.901 5.495 12.163 1.00 91.44 88 ARG A CA 1
ATOM 696 C C . ARG A 1 88 ? -12.014 5.593 10.932 1.00 91.44 88 ARG A C 1
ATOM 698 O O . ARG A 1 88 ? -10.936 6.180 10.994 1.00 91.44 88 ARG A O 1
ATOM 705 N N . LEU A 1 89 ? -12.488 5.068 9.803 1.00 90.50 89 LEU A N 1
ATOM 706 C CA . LEU A 1 89 ? -11.892 5.387 8.509 1.00 90.50 89 LEU A CA 1
ATOM 707 C C . LEU A 1 89 ? -12.530 6.667 7.966 1.00 90.50 89 LEU A C 1
ATOM 709 O O . LEU A 1 89 ? -13.719 6.686 7.645 1.00 90.50 89 LEU A O 1
ATOM 713 N N . GLU A 1 90 ? -11.730 7.718 7.811 1.00 88.06 90 GLU A N 1
ATOM 714 C CA . GLU A 1 90 ? -12.186 9.011 7.301 1.00 88.06 90 GLU A CA 1
ATOM 715 C C . GLU A 1 90 ? -11.482 9.373 5.993 1.00 88.06 90 GLU A C 1
ATOM 717 O O . GLU A 1 90 ? -10.300 9.090 5.783 1.00 88.06 90 GLU A O 1
ATOM 722 N N . LYS A 1 91 ? -12.214 10.022 5.082 1.00 86.81 91 LYS A N 1
ATOM 723 C CA . LYS A 1 91 ? -11.612 10.569 3.867 1.00 86.81 91 LYS A CA 1
ATOM 724 C C . LYS A 1 91 ? -10.910 11.875 4.227 1.00 86.81 91 LYS A C 1
ATOM 726 O O . LYS A 1 91 ? -11.563 12.814 4.681 1.00 86.81 91 LYS A O 1
ATOM 731 N N . LYS A 1 92 ? -9.603 11.962 3.961 1.00 82.50 92 LYS A N 1
ATOM 732 C CA . LYS A 1 92 ? -8.839 13.204 4.133 1.00 82.50 92 LYS A CA 1
ATOM 733 C C . LYS A 1 92 ? -9.486 14.330 3.313 1.00 82.50 92 LYS A C 1
ATOM 735 O O . LYS A 1 92 ? -9.652 14.195 2.098 1.00 82.50 92 LYS A O 1
ATOM 740 N N . LYS A 1 93 ? -9.876 15.419 3.981 1.00 77.62 93 LYS A N 1
ATOM 741 C CA . LYS A 1 93 ? -10.309 16.660 3.321 1.00 77.62 93 LYS A CA 1
ATOM 742 C C . LYS A 1 93 ? -9.057 17.379 2.797 1.00 77.62 93 LYS A C 1
ATOM 744 O O . LYS A 1 93 ? -8.028 17.352 3.472 1.00 77.62 93 LYS A O 1
ATOM 749 N N . LYS A 1 94 ? -9.125 17.895 1.566 1.00 63.22 94 LYS A N 1
ATOM 750 C CA . LYS A 1 94 ? -8.078 18.757 0.998 1.00 63.22 94 LYS A CA 1
ATOM 751 C C . LYS A 1 94 ? -8.141 20.132 1.641 1.00 63.22 94 LYS A C 1
ATOM 753 O O . LYS A 1 94 ? -9.278 20.544 1.962 1.00 63.22 94 LYS A O 1
#